Protein AF-A0A845ZMV6-F1 (afdb_monomer_lite)

Secondary structure (DSSP, 8-state):
-HHHHHHHHHHHHHHHTTSTT-HHHHHHHHHHHHHHHHHHHTSTTHHHHHHHHHHHHHHHHHHHT-

Foldseek 3Di:
DLVVLLVVLVVLLVVCLVPLPDPVSVVSNVVSVVSNVVSLVPDPPVPVVVVVCVVVVVVSCVSNVD

pLDDT: mean 80.32, std 7.64, range [62.03, 91.44]

Sequence (66 aa):
DDKAEALEQVKILAEVGNNPNDEAMKKKAKTAMKILKGTVSGLPNVAKLAESCSKLLPLITNLLGL

Radius of gyration: 11.75 Å; chains: 1; bounding box: 28×17×30 Å

Structure (mmCIF, N/CA/C/O backbone):
data_AF-A0A845ZMV6-F1
#
_entry.id   AF-A0A845ZMV6-F1
#
loop_
_atom_site.group_PDB
_atom_site.id
_atom_site.type_symbol
_atom_site.label_atom_id
_atom_site.label_alt_id
_atom_site.label_comp_id
_atom_site.label_asym_id
_atom_site.label_entity_id
_atom_site.label_seq_id
_atom_site.pdbx_PDB_ins_code
_atom_site.Cartn_x
_atom_site.Cartn_y
_atom_site.Cartn_z
_atom_site.occupancy
_atom_site.B_iso_or_equiv
_atom_site.auth_seq_id
_atom_site.auth_comp_id
_atom_site.auth_asym_id
_atom_site.auth_atom_id
_atom_site.pdbx_PDB_model_num
ATOM 1 N N . ASP A 1 1 ? 15.289 10.426 -3.820 1.00 62.03 1 ASP A N 1
ATOM 2 C CA . ASP A 1 1 ? 15.387 9.198 -4.627 1.00 62.03 1 ASP A CA 1
ATOM 3 C C . ASP A 1 1 ? 14.000 8.571 -4.667 1.00 62.03 1 ASP A C 1
ATOM 5 O O . ASP A 1 1 ? 13.536 8.076 -3.644 1.00 62.03 1 ASP A O 1
ATOM 9 N N . ASP A 1 2 ? 13.300 8.686 -5.799 1.00 76.19 2 ASP A N 1
ATOM 10 C CA . ASP A 1 2 ? 11.898 8.266 -5.979 1.00 76.19 2 ASP A CA 1
ATOM 11 C C . ASP A 1 2 ? 11.646 6.807 -5.578 1.00 76.19 2 ASP A C 1
ATOM 13 O O . ASP A 1 2 ? 10.591 6.454 -5.055 1.00 76.19 2 ASP A O 1
ATOM 17 N N . LYS A 1 3 ? 12.648 5.938 -5.749 1.00 77.19 3 LYS A N 1
ATOM 18 C CA . LYS A 1 3 ? 12.558 4.534 -5.342 1.00 77.19 3 LYS A CA 1
ATOM 19 C C . LYS A 1 3 ? 12.509 4.377 -3.820 1.00 77.19 3 LYS A C 1
ATOM 21 O O . LYS A 1 3 ? 11.759 3.535 -3.326 1.00 77.19 3 LYS A O 1
ATOM 26 N N . ALA A 1 4 ? 13.304 5.151 -3.084 1.00 83.75 4 ALA A N 1
ATOM 27 C CA . ALA A 1 4 ? 13.310 5.117 -1.623 1.00 83.75 4 ALA A CA 1
ATOM 28 C C . ALA A 1 4 ? 11.991 5.653 -1.047 1.00 83.75 4 ALA A C 1
ATOM 30 O O . ALA A 1 4 ? 11.423 5.034 -0.149 1.00 83.75 4 ALA A O 1
ATOM 31 N N . GLU A 1 5 ? 11.468 6.737 -1.623 1.00 83.19 5 GLU A N 1
ATOM 32 C CA . GLU A 1 5 ? 10.177 7.309 -1.232 1.00 83.19 5 GLU A CA 1
ATOM 33 C C . GLU A 1 5 ? 9.025 6.330 -1.507 1.00 83.19 5 GLU A C 1
ATOM 35 O O . GLU A 1 5 ? 8.218 6.060 -0.617 1.00 83.19 5 GLU A O 1
ATOM 40 N N . ALA A 1 6 ? 8.996 5.706 -2.691 1.00 82.75 6 ALA A N 1
ATOM 41 C CA . ALA A 1 6 ? 8.010 4.678 -3.019 1.00 82.75 6 ALA A CA 1
ATOM 42 C C . ALA A 1 6 ? 8.058 3.490 -2.042 1.00 82.75 6 ALA A C 1
ATOM 44 O O . ALA A 1 6 ? 7.012 3.002 -1.611 1.00 82.75 6 ALA A O 1
ATOM 45 N N . LEU A 1 7 ? 9.258 3.033 -1.665 1.00 84.19 7 LEU A N 1
ATOM 46 C CA . LEU A 1 7 ? 9.429 1.931 -0.715 1.00 84.19 7 LEU A CA 1
ATOM 47 C C . LEU A 1 7 ? 8.910 2.296 0.683 1.00 84.19 7 LEU A C 1
ATOM 49 O O . LEU A 1 7 ? 8.296 1.460 1.346 1.00 84.19 7 LEU A O 1
ATOM 53 N N . GLU A 1 8 ? 9.136 3.529 1.130 1.00 89.81 8 GLU A N 1
ATOM 54 C CA . GLU A 1 8 ? 8.624 4.019 2.409 1.00 89.81 8 GLU A CA 1
ATOM 55 C C . GLU A 1 8 ? 7.093 4.031 2.440 1.00 89.81 8 GLU A C 1
ATOM 57 O O . GLU A 1 8 ? 6.491 3.534 3.391 1.00 89.81 8 GLU A O 1
ATOM 62 N N . GLN A 1 9 ? 6.443 4.473 1.361 1.00 88.88 9 GLN A N 1
ATOM 63 C CA . GLN A 1 9 ? 4.981 4.447 1.287 1.00 88.88 9 GLN A CA 1
ATOM 64 C C . GLN A 1 9 ? 4.412 3.022 1.309 1.00 88.88 9 GLN A C 1
ATOM 66 O O . GLN A 1 9 ? 3.368 2.788 1.917 1.00 88.88 9 GLN A O 1
ATOM 71 N N . VAL A 1 10 ? 5.101 2.046 0.702 1.00 86.94 10 VAL A N 1
ATOM 72 C CA . VAL A 1 10 ? 4.701 0.630 0.787 1.00 86.94 10 VAL A CA 1
ATOM 73 C C . VAL A 1 10 ? 4.792 0.115 2.227 1.00 86.94 10 VAL A C 1
ATOM 75 O O . VAL A 1 10 ? 3.890 -0.595 2.671 1.00 86.94 10 VAL A O 1
ATOM 78 N N . LYS A 1 11 ? 5.830 0.497 2.983 1.00 86.19 11 LYS A N 1
ATOM 79 C CA . LYS A 1 11 ? 5.945 0.144 4.410 1.00 86.19 11 LYS A CA 1
ATOM 80 C C . LYS A 1 11 ? 4.812 0.753 5.232 1.00 86.19 11 LYS A C 1
ATOM 82 O O . LYS A 1 11 ? 4.186 0.036 6.005 1.00 86.19 11 LYS A O 1
ATOM 87 N N . ILE A 1 12 ? 4.488 2.024 4.997 1.00 89.94 12 ILE A N 1
ATOM 88 C CA . ILE A 1 12 ? 3.369 2.701 5.667 1.00 89.94 12 ILE A CA 1
ATOM 89 C C . ILE A 1 12 ? 2.050 1.968 5.386 1.00 89.94 12 ILE A C 1
ATOM 91 O O . ILE A 1 12 ? 1.271 1.742 6.306 1.00 89.94 12 ILE A O 1
ATOM 95 N N . LEU A 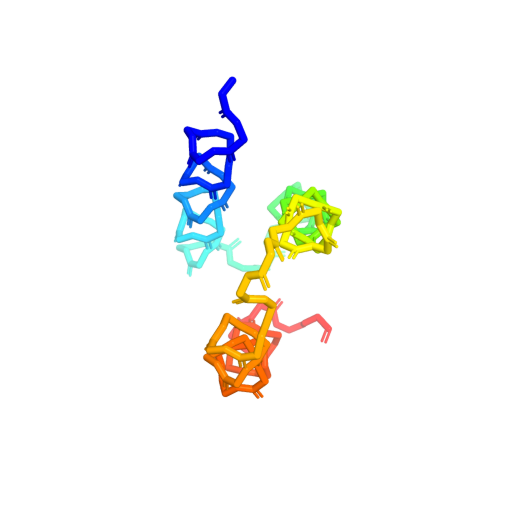1 13 ? 1.796 1.543 4.142 1.00 87.06 13 LEU A N 1
ATOM 96 C CA . LEU A 1 13 ? 0.592 0.770 3.807 1.00 87.06 13 LEU A CA 1
ATOM 97 C C . LEU A 1 13 ? 0.544 -0.590 4.518 1.00 87.06 13 LEU A C 1
ATOM 99 O O . LEU A 1 13 ? -0.531 -1.005 4.952 1.00 87.06 13 LEU A O 1
ATOM 103 N N . ALA A 1 14 ? 1.688 -1.260 4.681 1.00 86.31 14 ALA A N 1
ATOM 104 C CA . ALA A 1 14 ? 1.773 -2.495 5.459 1.00 86.31 14 ALA A CA 1
ATOM 105 C C . ALA A 1 14 ? 1.476 -2.257 6.952 1.00 86.31 14 ALA A C 1
ATOM 107 O O . ALA A 1 14 ? 0.769 -3.051 7.567 1.00 86.31 14 ALA A O 1
ATOM 108 N N . GLU A 1 15 ? 1.949 -1.145 7.525 1.00 87.25 15 GLU A N 1
ATOM 109 C CA . GLU A 1 15 ? 1.648 -0.768 8.911 1.00 87.25 15 GLU A CA 1
ATOM 110 C C . GLU A 1 15 ? 0.166 -0.441 9.124 1.00 87.25 15 GLU A C 1
ATOM 112 O O . GLU A 1 15 ? -0.419 -0.892 10.109 1.00 87.25 15 GLU A O 1
ATOM 117 N N . VAL A 1 16 ? -0.465 0.276 8.185 1.00 87.25 16 VAL A N 1
ATOM 118 C CA . VAL A 1 16 ? -1.917 0.539 8.212 1.00 87.25 16 VAL A CA 1
ATOM 119 C C . VAL A 1 16 ? -2.704 -0.776 8.207 1.00 87.25 16 VAL A C 1
ATOM 121 O O . VAL A 1 16 ? -3.702 -0.885 8.917 1.00 87.25 16 VAL A O 1
ATOM 124 N N . GLY A 1 17 ? -2.233 -1.799 7.488 1.00 79.81 17 GLY A N 1
ATOM 125 C CA . GLY A 1 17 ? -2.855 -3.126 7.466 1.00 79.81 17 GLY A CA 1
ATOM 126 C C . GLY A 1 17 ? -3.010 -3.788 8.844 1.00 79.81 17 GLY A C 1
ATOM 127 O O . GLY A 1 17 ? -3.901 -4.617 9.006 1.00 79.81 17 GLY A O 1
ATOM 128 N N . ASN A 1 18 ? -2.214 -3.401 9.850 1.00 85.19 18 ASN A N 1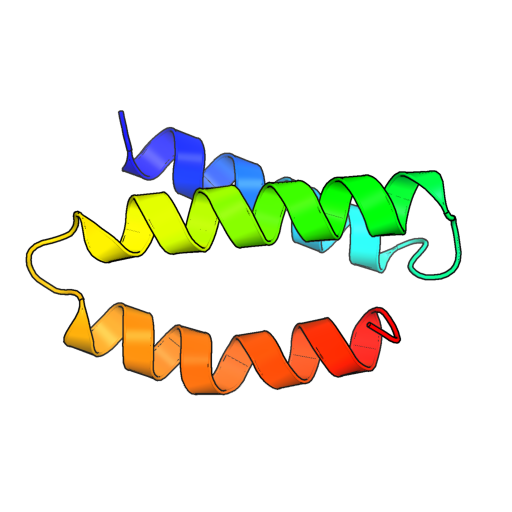
ATOM 129 C CA . ASN A 1 18 ? -2.354 -3.915 11.219 1.00 85.19 18 ASN A CA 1
ATOM 130 C C . ASN A 1 18 ? -3.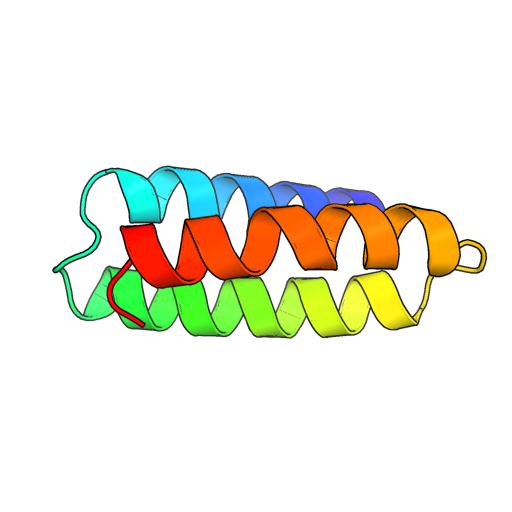518 -3.281 11.994 1.00 85.19 18 ASN A C 1
ATOM 132 O O . ASN A 1 18 ? -4.017 -3.883 12.942 1.00 85.19 18 ASN A O 1
ATOM 136 N N . ASN A 1 19 ? -3.944 -2.070 11.624 1.00 84.56 19 ASN A N 1
ATOM 137 C CA . ASN A 1 19 ? -5.084 -1.404 12.250 1.00 84.56 19 ASN A CA 1
ATOM 138 C C . ASN A 1 19 ? -5.899 -0.587 11.226 1.00 84.56 19 ASN A C 1
ATOM 140 O O . ASN A 1 19 ? -5.926 0.646 11.278 1.00 84.56 19 ASN A O 1
ATOM 144 N N . PRO A 1 20 ? -6.574 -1.263 10.281 1.00 76.94 20 PRO A N 1
ATOM 145 C CA . PRO A 1 20 ? -7.215 -0.617 9.134 1.00 76.94 20 PRO A CA 1
ATOM 146 C C . PRO A 1 20 ? -8.434 0.243 9.502 1.00 76.94 20 PRO A C 1
ATOM 148 O O . PRO A 1 20 ? -8.842 1.113 8.731 1.00 76.94 20 PRO A O 1
ATOM 151 N N . ASN A 1 21 ? -9.023 0.023 10.680 1.00 81.88 21 ASN A N 1
ATOM 152 C CA . ASN A 1 21 ? -10.214 0.741 11.137 1.00 81.88 21 ASN A CA 1
ATOM 153 C C . ASN A 1 21 ? -9.899 2.071 11.832 1.00 81.88 21 ASN A C 1
ATOM 155 O O . ASN A 1 21 ? -10.804 2.885 12.006 1.00 81.88 21 ASN A O 1
ATOM 159 N N . ASP A 1 22 ? -8.638 2.309 12.198 1.00 88.19 22 ASP A N 1
ATOM 160 C CA . ASP A 1 22 ? -8.212 3.555 12.824 1.00 88.19 22 ASP A CA 1
ATOM 161 C C . ASP A 1 22 ? -8.256 4.729 11.829 1.00 88.19 22 ASP A C 1
ATOM 163 O O . ASP A 1 22 ? -7.732 4.663 10.714 1.00 88.19 22 ASP A O 1
ATOM 167 N N . GLU A 1 23 ? -8.890 5.836 12.222 1.00 86.62 23 GLU A N 1
ATOM 168 C CA . GLU A 1 23 ? -9.062 6.998 11.343 1.00 86.62 23 GLU A CA 1
ATOM 169 C C . GLU A 1 23 ? -7.734 7.664 10.954 1.00 86.62 23 GLU A C 1
ATOM 171 O O . GLU A 1 23 ? -7.593 8.169 9.832 1.00 86.62 23 GLU A O 1
ATOM 176 N N . ALA A 1 24 ? -6.741 7.665 11.848 1.00 87.81 24 ALA A N 1
ATOM 177 C CA . ALA A 1 24 ? -5.422 8.200 11.539 1.00 87.81 24 ALA A CA 1
ATOM 178 C C . ALA A 1 24 ? -4.685 7.284 10.548 1.00 87.81 24 ALA A C 1
ATOM 180 O O . ALA A 1 24 ? -4.048 7.782 9.615 1.00 87.81 24 ALA A O 1
ATOM 181 N N . MET A 1 25 ? -4.840 5.964 10.671 1.00 86.94 25 MET A N 1
ATOM 182 C CA . MET A 1 25 ? -4.322 4.985 9.714 1.00 86.94 25 MET A CA 1
ATOM 183 C C . MET A 1 25 ? -4.994 5.116 8.347 1.00 86.94 25 MET A C 1
ATOM 185 O O . MET A 1 25 ? -4.295 5.146 7.335 1.00 86.94 25 MET A O 1
ATOM 189 N N . LYS A 1 26 ? -6.312 5.338 8.280 1.00 85.31 26 LYS A N 1
ATOM 190 C CA . LYS A 1 26 ? -7.003 5.624 7.008 1.00 85.31 26 LYS A CA 1
ATOM 191 C C . LYS A 1 26 ? -6.464 6.879 6.320 1.00 85.31 26 LYS A C 1
ATOM 193 O O . LYS A 1 26 ? -6.288 6.890 5.100 1.00 85.31 26 LYS A O 1
ATOM 198 N N . LYS A 1 27 ? -6.159 7.940 7.078 1.00 89.56 27 LYS A N 1
ATOM 199 C CA . LYS A 1 27 ? -5.512 9.149 6.531 1.00 89.56 27 LYS A CA 1
ATOM 200 C C . LYS A 1 27 ? -4.097 8.857 6.028 1.00 89.56 27 LYS A C 1
ATOM 202 O O . LYS A 1 27 ? -3.763 9.273 4.920 1.00 89.56 27 LYS A O 1
ATOM 207 N N . LYS A 1 28 ? -3.293 8.107 6.792 1.00 89.81 28 LYS A N 1
ATOM 208 C CA . LYS A 1 28 ? -1.949 7.674 6.372 1.00 89.81 28 LYS A CA 1
ATOM 209 C C . LYS A 1 28 ? -1.993 6.843 5.092 1.00 89.81 28 LYS A C 1
ATOM 211 O O . LYS A 1 28 ? -1.222 7.117 4.178 1.00 89.81 28 LYS A O 1
ATOM 216 N N . ALA A 1 29 ? -2.939 5.912 4.979 1.00 87.50 29 ALA A N 1
ATOM 217 C CA . ALA A 1 29 ? -3.135 5.106 3.780 1.00 87.50 29 ALA A CA 1
ATOM 218 C C . ALA A 1 29 ? -3.454 5.964 2.551 1.00 87.50 29 ALA A C 1
ATOM 220 O O . ALA A 1 29 ? -2.809 5.816 1.515 1.00 87.50 29 ALA A O 1
ATOM 221 N N . LYS A 1 30 ? -4.393 6.914 2.670 1.00 89.12 30 LYS A N 1
ATOM 222 C CA . LYS A 1 30 ? -4.737 7.837 1.574 1.00 89.12 30 LYS A CA 1
ATOM 223 C C . LYS A 1 30 ? -3.527 8.648 1.104 1.00 89.12 30 LYS A C 1
ATOM 225 O O . LYS A 1 30 ? -3.315 8.786 -0.101 1.00 89.12 30 LYS A O 1
ATOM 230 N N . THR A 1 31 ? -2.722 9.156 2.037 1.00 91.44 31 THR A N 1
ATOM 231 C CA . THR A 1 31 ? -1.487 9.886 1.718 1.00 91.44 31 THR A CA 1
ATOM 232 C C . THR A 1 31 ? -0.467 8.986 1.028 1.00 91.44 31 THR A C 1
ATOM 234 O O . THR A 1 31 ? 0.019 9.342 -0.045 1.00 91.44 31 THR A O 1
ATOM 237 N N . ALA A 1 32 ? -0.202 7.800 1.581 1.00 88.31 32 ALA A N 1
ATOM 238 C CA . ALA A 1 32 ? 0.757 6.855 1.022 1.00 88.31 32 ALA A CA 1
ATOM 239 C C . ALA A 1 32 ? 0.371 6.409 -0.393 1.00 88.31 32 ALA A C 1
ATOM 241 O O . ALA A 1 32 ? 1.214 6.400 -1.287 1.00 88.31 32 ALA A O 1
ATOM 242 N N . MET A 1 33 ? -0.917 6.144 -0.639 1.00 86.62 33 MET A N 1
ATOM 243 C CA . MET A 1 33 ? -1.432 5.837 -1.977 1.00 86.62 33 MET A CA 1
ATOM 244 C C . MET A 1 33 ? -1.26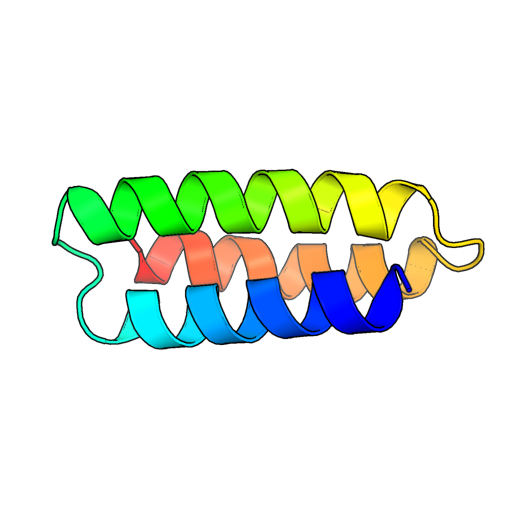5 7.006 -2.954 1.00 86.62 33 MET A C 1
ATOM 246 O O . MET A 1 33 ? -0.918 6.782 -4.114 1.00 86.62 33 MET A O 1
ATOM 250 N N . LYS A 1 34 ? -1.504 8.252 -2.517 1.00 88.56 34 LYS A N 1
ATOM 251 C CA . LYS A 1 34 ? -1.337 9.443 -3.365 1.00 88.56 34 LYS A CA 1
ATOM 252 C C . LYS A 1 34 ? 0.121 9.627 -3.783 1.00 88.56 34 LYS A C 1
ATOM 254 O O . LYS A 1 34 ? 0.372 9.882 -4.959 1.00 88.56 34 LYS A O 1
ATOM 259 N N . ILE A 1 35 ? 1.048 9.487 -2.835 1.00 87.31 35 ILE A N 1
ATOM 260 C CA . ILE A 1 35 ? 2.488 9.608 -3.088 1.00 87.31 35 ILE A CA 1
ATOM 261 C C . ILE A 1 35 ? 2.931 8.487 -4.026 1.00 87.31 35 ILE A C 1
ATOM 263 O O . ILE A 1 35 ? 3.405 8.794 -5.112 1.00 87.31 35 ILE A O 1
ATOM 267 N N . LEU A 1 36 ? 2.638 7.217 -3.701 1.00 84.12 36 LEU A N 1
ATOM 268 C CA . LEU A 1 36 ? 2.925 6.078 -4.582 1.00 84.12 36 LEU A CA 1
ATOM 269 C C . LEU A 1 36 ? 2.423 6.331 -6.001 1.00 84.12 36 LEU A C 1
ATOM 271 O O . LEU A 1 36 ? 3.193 6.204 -6.942 1.00 84.12 36 LEU A O 1
ATOM 275 N N . LYS A 1 37 ? 1.166 6.757 -6.170 1.00 80.25 37 LYS A N 1
ATOM 276 C CA . LYS A 1 37 ? 0.594 7.043 -7.492 1.00 80.25 37 LYS A CA 1
ATOM 277 C C . LYS A 1 37 ? 1.352 8.149 -8.243 1.00 80.25 37 LYS A C 1
ATOM 279 O O . LYS A 1 37 ? 1.532 8.038 -9.454 1.00 80.25 37 LYS A O 1
ATOM 284 N N . GLY A 1 38 ? 1.793 9.198 -7.552 1.00 83.06 38 GLY A N 1
ATOM 285 C CA . GLY A 1 38 ? 2.627 10.251 -8.137 1.00 83.06 38 GLY A CA 1
ATOM 286 C C . GLY A 1 38 ? 3.990 9.716 -8.576 1.00 83.06 38 GLY A C 1
ATOM 287 O O . GLY A 1 38 ? 4.360 9.857 -9.740 1.00 83.06 38 GLY A O 1
ATOM 288 N N . THR A 1 39 ? 4.681 9.016 -7.678 1.00 80.62 39 THR A N 1
ATOM 289 C CA . THR A 1 39 ? 6.016 8.455 -7.908 1.00 80.62 39 THR A CA 1
ATOM 290 C C . THR A 1 39 ? 6.021 7.411 -9.030 1.00 80.62 39 THR A C 1
ATOM 292 O O . THR A 1 39 ? 6.882 7.441 -9.907 1.00 80.62 39 THR A O 1
ATOM 295 N N . VAL A 1 40 ? 5.025 6.514 -9.076 1.00 73.25 40 VAL A N 1
ATOM 296 C CA . VAL A 1 40 ? 4.923 5.496 -10.139 1.00 73.25 40 VAL A CA 1
ATOM 297 C C . VAL A 1 40 ? 4.640 6.102 -11.514 1.00 73.25 40 VAL A C 1
ATOM 299 O O . VAL A 1 40 ? 5.049 5.528 -12.520 1.00 73.25 40 VAL A O 1
ATOM 302 N N . SER A 1 41 ? 3.977 7.263 -11.567 1.00 71.94 41 SER A N 1
ATOM 303 C CA . SER A 1 41 ? 3.673 7.964 -12.822 1.00 71.94 41 SER A CA 1
ATOM 304 C C . SER A 1 41 ? 4.916 8.594 -13.464 1.00 71.94 41 SER A C 1
ATOM 306 O O . SER A 1 41 ? 4.904 8.857 -14.662 1.00 71.94 41 SER A O 1
ATOM 308 N N . GLY A 1 42 ? 5.986 8.820 -12.691 1.00 67.88 42 GLY A N 1
ATOM 309 C CA . GLY A 1 42 ? 7.259 9.364 -13.178 1.00 67.88 42 GLY A CA 1
ATOM 310 C C . GLY A 1 42 ? 8.258 8.319 -13.691 1.00 67.88 42 GLY A C 1
ATOM 311 O O . GLY A 1 42 ? 9.303 8.688 -14.222 1.00 67.88 42 GLY A O 1
ATOM 312 N N . LEU A 1 43 ? 7.978 7.018 -13.541 1.00 67.44 43 LEU A N 1
ATOM 313 C CA . LEU A 1 43 ? 8.917 5.952 -13.909 1.00 67.44 43 LEU A CA 1
ATOM 314 C C . LEU A 1 43 ? 8.788 5.561 -15.393 1.00 67.44 43 LEU A C 1
ATOM 316 O O . LEU A 1 43 ? 7.690 5.282 -15.849 1.00 67.44 43 LEU A O 1
ATOM 320 N N . PRO A 1 44 ? 9.883 5.397 -16.155 1.00 62.59 44 PRO A N 1
ATOM 321 C CA . PRO A 1 44 ? 9.817 5.071 -17.587 1.00 62.59 44 PRO A CA 1
ATOM 322 C C . PRO A 1 44 ? 9.221 3.683 -17.898 1.00 62.59 44 PRO A C 1
ATOM 324 O O . PRO A 1 44 ? 8.788 3.435 -19.019 1.00 62.59 44 PRO A O 1
ATOM 327 N N . ASN A 1 45 ? 9.155 2.777 -16.913 1.00 66.88 45 ASN A N 1
ATOM 328 C CA . ASN A 1 45 ? 8.505 1.467 -17.029 1.00 66.88 45 ASN A CA 1
ATOM 329 C C . ASN A 1 45 ? 7.213 1.403 -16.194 1.00 66.88 45 ASN A C 1
ATOM 331 O O . ASN A 1 45 ? 7.034 0.505 -15.366 1.00 66.88 45 ASN A O 1
ATOM 335 N N . VAL A 1 46 ? 6.314 2.372 -16.408 1.00 65.88 46 VAL A N 1
ATOM 336 C CA . VAL A 1 46 ? 4.984 2.418 -15.773 1.00 65.88 46 VAL A CA 1
ATOM 337 C C . VAL A 1 46 ? 4.210 1.119 -16.012 1.00 65.88 46 VAL A C 1
ATOM 339 O O . VAL A 1 46 ? 3.451 0.716 -15.147 1.00 65.88 46 VAL A O 1
ATOM 342 N N . ALA A 1 47 ? 4.416 0.414 -17.130 1.00 66.69 47 ALA A N 1
ATOM 343 C CA . ALA A 1 47 ? 3.600 -0.737 -17.523 1.00 66.69 47 ALA A CA 1
ATOM 344 C C . ALA A 1 47 ? 3.620 -1.899 -16.511 1.00 66.69 47 ALA A C 1
ATOM 346 O O . ALA A 1 47 ? 2.562 -2.351 -16.079 1.00 66.69 47 ALA A O 1
ATOM 347 N N . LYS A 1 48 ? 4.802 -2.357 -16.072 1.00 69.81 48 LYS A N 1
ATOM 348 C CA . LYS A 1 48 ? 4.899 -3.456 -15.083 1.00 69.81 48 LYS A CA 1
ATOM 349 C C . LYS A 1 48 ? 4.391 -3.055 -13.702 1.00 69.81 48 LYS A C 1
ATOM 351 O O . LYS A 1 48 ? 3.820 -3.873 -12.977 1.00 69.81 48 LYS A O 1
ATOM 356 N N . LEU A 1 49 ? 4.624 -1.800 -13.333 1.00 68.44 49 LEU A N 1
ATOM 357 C CA . LEU A 1 49 ? 4.214 -1.264 -12.045 1.00 68.44 49 LEU A CA 1
ATOM 358 C C . LEU A 1 49 ? 2.708 -1.019 -12.008 1.00 68.44 49 LEU A C 1
ATOM 360 O O . LEU A 1 49 ? 2.062 -1.423 -11.053 1.00 68.44 49 LEU A O 1
ATOM 364 N N . ALA A 1 50 ? 2.141 -0.471 -13.080 1.00 71.69 50 ALA A N 1
ATOM 365 C CA . ALA A 1 50 ? 0.708 -0.349 -13.284 1.00 71.69 50 ALA A CA 1
ATOM 366 C C . ALA A 1 50 ? 0.048 -1.724 -13.236 1.00 71.69 50 ALA A C 1
ATOM 368 O O . ALA A 1 50 ? -0.876 -1.889 -12.458 1.00 71.69 50 ALA A O 1
ATOM 369 N N . GLU A 1 51 ? 0.562 -2.732 -13.947 1.00 78.25 51 GLU A N 1
ATOM 370 C CA . GLU A 1 51 ? -0.008 -4.085 -13.911 1.00 78.25 51 GLU A CA 1
ATOM 371 C C . GLU A 1 51 ? 0.014 -4.697 -12.496 1.00 78.25 51 GLU A C 1
ATOM 373 O O . GLU A 1 51 ? -0.969 -5.291 -12.046 1.00 78.25 51 GLU A O 1
ATOM 378 N N . SER A 1 52 ? 1.113 -4.507 -11.759 1.00 77.12 52 SER A N 1
ATOM 379 C CA . SER A 1 52 ? 1.236 -4.969 -10.370 1.00 77.12 52 SER A CA 1
ATOM 380 C C . SER A 1 52 ? 0.304 -4.196 -9.427 1.00 77.12 52 SER A C 1
ATOM 382 O O . SER A 1 52 ? -0.375 -4.795 -8.594 1.00 77.12 52 SER A O 1
ATOM 384 N N . CYS A 1 53 ? 0.208 -2.873 -9.581 1.00 74.62 53 CYS A N 1
ATOM 385 C CA . CYS A 1 53 ? -0.684 -2.012 -8.809 1.00 74.62 53 CYS A CA 1
ATOM 386 C C . CYS A 1 53 ? -2.160 -2.275 -9.130 1.00 74.62 53 CYS A C 1
ATOM 388 O O . CYS A 1 53 ? -2.971 -2.276 -8.214 1.00 74.62 53 CYS A O 1
ATOM 390 N N . SER A 1 54 ? -2.529 -2.567 -10.378 1.00 77.94 54 SER A N 1
ATOM 391 C CA . SER A 1 54 ? -3.896 -2.940 -10.766 1.00 77.94 54 SER A CA 1
ATOM 392 C C . SER A 1 54 ? -4.378 -4.199 -10.047 1.00 77.94 54 SER A C 1
ATOM 394 O O . SER A 1 54 ? -5.571 -4.334 -9.800 1.00 77.94 54 SER A O 1
ATOM 396 N N . LYS A 1 55 ? -3.459 -5.105 -9.687 1.00 81.62 55 LYS A N 1
ATOM 397 C CA . LYS A 1 55 ? -3.749 -6.328 -8.924 1.00 81.62 55 LYS A CA 1
ATOM 398 C C . LYS A 1 55 ? -3.707 -6.092 -7.410 1.00 81.62 55 LYS A C 1
ATOM 400 O O . LYS A 1 55 ? -4.553 -6.607 -6.690 1.00 81.62 55 LYS A O 1
ATOM 405 N N . LEU A 1 56 ? -2.741 -5.308 -6.924 1.00 78.56 56 LEU A N 1
ATOM 406 C CA . LEU A 1 56 ? -2.515 -5.080 -5.490 1.00 78.56 56 LEU A CA 1
ATOM 407 C C . LEU A 1 56 ? -3.430 -4.011 -4.879 1.00 78.56 56 LEU A C 1
ATOM 409 O O . LEU A 1 56 ? -3.904 -4.191 -3.762 1.00 78.56 56 LEU A O 1
ATOM 413 N N . LEU A 1 57 ? -3.695 -2.907 -5.586 1.00 75.62 57 LEU A N 1
ATOM 414 C CA . LEU A 1 57 ? -4.500 -1.796 -5.064 1.00 75.62 57 LEU A CA 1
ATOM 415 C C . LEU A 1 57 ? -5.918 -2.227 -4.660 1.00 75.62 57 LEU A C 1
ATOM 417 O O . LEU A 1 57 ? -6.307 -1.866 -3.555 1.00 75.62 57 LEU A O 1
ATOM 421 N N . PRO A 1 58 ? -6.670 -3.031 -5.443 1.00 82.38 58 PRO A N 1
ATOM 422 C CA . PRO A 1 58 ? -7.994 -3.499 -5.024 1.00 82.38 58 PRO A CA 1
ATOM 423 C C . PRO A 1 58 ? -7.952 -4.328 -3.737 1.00 82.38 58 PRO A C 1
ATOM 425 O O . PRO A 1 58 ? -8.842 -4.210 -2.900 1.00 82.38 58 PRO A O 1
ATOM 428 N N . LEU A 1 59 ? -6.906 -5.142 -3.555 1.00 83.75 59 LEU A N 1
ATOM 429 C CA . LEU A 1 59 ? -6.725 -5.961 -2.354 1.00 83.75 59 LEU A CA 1
ATOM 430 C C . LEU A 1 59 ? -6.432 -5.094 -1.127 1.00 83.75 59 LEU A C 1
ATOM 432 O O . LEU A 1 59 ? -6.994 -5.333 -0.063 1.00 83.75 59 LEU A O 1
ATOM 436 N N . ILE A 1 60 ? -5.597 -4.064 -1.288 1.00 76.88 60 ILE A N 1
ATOM 437 C CA . ILE A 1 60 ? -5.300 -3.086 -0.236 1.00 76.88 60 ILE A CA 1
ATOM 438 C C . ILE A 1 60 ? -6.563 -2.286 0.103 1.00 76.88 60 ILE A C 1
ATOM 440 O O . ILE A 1 60 ? -6.911 -2.166 1.270 1.00 76.88 60 ILE A O 1
ATOM 444 N N . THR A 1 61 ? -7.291 -1.787 -0.896 1.00 77.44 61 THR A N 1
ATOM 445 C CA . THR A 1 61 ? -8.553 -1.061 -0.697 1.00 77.44 61 THR A CA 1
ATOM 446 C C . THR A 1 61 ? -9.574 -1.909 0.063 1.00 77.44 61 THR A C 1
ATOM 448 O O . THR A 1 61 ? -10.147 -1.433 1.040 1.00 77.44 61 THR A O 1
ATOM 451 N N . ASN A 1 62 ? -9.734 -3.180 -0.314 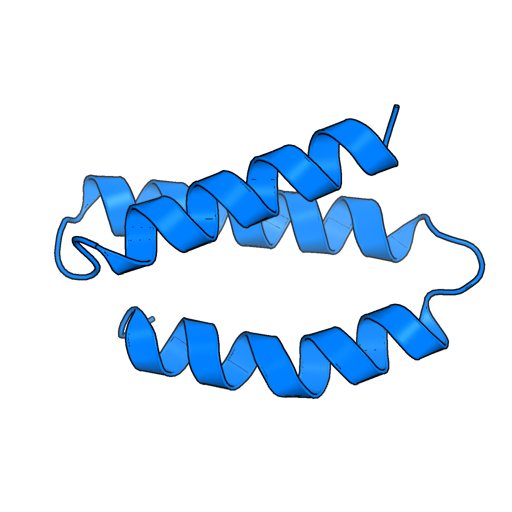1.00 81.25 62 ASN A N 1
ATOM 452 C CA . ASN A 1 62 ? -10.628 -4.109 0.373 1.00 81.25 62 ASN A CA 1
ATOM 453 C C . ASN A 1 62 ? -10.183 -4.397 1.818 1.00 81.25 62 ASN A C 1
ATOM 455 O O . ASN A 1 62 ? -11.006 -4.372 2.727 1.00 81.25 62 ASN A O 1
ATOM 459 N N . LEU A 1 63 ? -8.883 -4.623 2.045 1.00 76.50 63 LEU A N 1
ATOM 460 C CA . LEU A 1 63 ? -8.318 -4.844 3.382 1.00 76.50 63 LEU A CA 1
ATOM 461 C C . LEU A 1 63 ? -8.522 -3.634 4.304 1.00 76.50 63 LEU A C 1
ATOM 463 O O . LEU A 1 63 ? -8.773 -3.790 5.497 1.00 76.5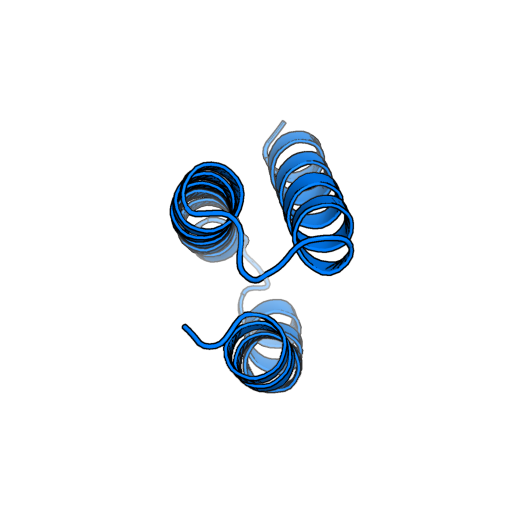0 63 LEU A O 1
ATOM 467 N N . LEU A 1 64 ? -8.393 -2.429 3.751 1.00 74.81 64 LEU A N 1
ATOM 468 C CA . LEU A 1 64 ? -8.467 -1.177 4.497 1.00 74.81 64 LEU A CA 1
ATOM 469 C C . LEU A 1 64 ? -9.895 -0.614 4.619 1.00 74.81 64 LEU A C 1
ATOM 471 O O . LEU A 1 64 ? -10.094 0.385 5.313 1.00 74.81 64 LEU A O 1
ATOM 475 N N . GLY A 1 65 ? -10.880 -1.225 3.953 1.00 74.50 65 GLY A N 1
ATOM 476 C CA . GLY A 1 65 ? -12.260 -0.731 3.911 1.00 74.50 65 GLY A CA 1
ATOM 477 C C . GLY A 1 65 ? -12.358 0.699 3.366 1.00 74.50 65 GLY A C 1
ATOM 478 O O . GLY A 1 65 ? -13.062 1.530 3.951 1.00 74.50 65 GLY A O 1
ATOM 479 N N . LEU A 1 66 ? -11.572 0.995 2.323 1.00 68.62 66 LEU A N 1
ATOM 480 C CA . LEU A 1 66 ? -11.459 2.309 1.677 1.00 68.62 66 LEU A CA 1
ATOM 481 C C . LEU A 1 66 ? -12.340 2.448 0.434 1.00 68.62 66 LEU A C 1
ATOM 483 O O . LEU A 1 66 ? -12.604 1.427 -0.233 1.00 68.62 66 LEU A O 1
#